Protein AF-A0A841T748-F1 (afdb_monomer)

Sequence (84 aa):
MSRKAGNALAHTMASGDAVMEKKKEKAFRLRFILVEDRGADIARNLARREIEKVLAKYGAVSDNLDEILSKHITGEMRNEQKEG

Foldseek 3Di:
DDDDDDDDDDDDDPPDPPPPPPPPPPDDDDDDDPPDLCVLVVVLVVVVVVVVVVCVVVVHDDPCSSVVSPVPRDSPPPPPPPPD

Solvent-accessible surface area (backbone atoms only — not comparable to full-atom values): 5934 Å² total; per-residue (Å²): 138,91,80,89,80,78,84,77,81,81,78,79,77,80,84,67,83,77,77,72,76,74,74,74,77,80,82,80,82,85,82,86,73,84,88,70,91,53,64,28,59,54,51,39,56,53,52,48,55,56,49,51,53,54,30,54,76,72,76,46,86,69,94,55,51,70,61,54,39,57,73,73,46,57,74,77,70,78,75,79,72,77,80,127

Radius of gyration: 37.02 Å; Cα contacts (8 Å, |Δi|>4): 22; chains: 1; bounding box: 95×69×55 Å

Secondary structure (DSSP, 8-state):
--------------------------------------HHHHHHHHHHHHHHHHHHHTT---TTHHHHHHHH--S---------

Structure (mmCIF, N/CA/C/O backbone):
data_AF-A0A841T748-F1
#
_entry.id   AF-A0A841T748-F1
#
loop_
_atom_site.group_PDB
_atom_site.id
_atom_site.type_symbol
_atom_site.label_atom_id
_atom_site.label_alt_id
_atom_site.label_comp_id
_atom_site.label_asym_id
_atom_site.label_entity_id
_atom_site.label_seq_id
_atom_site.pdbx_PDB_ins_code
_atom_site.Cartn_x
_atom_site.Cartn_y
_atom_site.Cartn_z
_atom_site.occupancy
_atom_site.B_iso_or_equiv
_atom_site.auth_seq_id
_atom_site.auth_comp_id
_atom_site.auth_asym_id
_atom_site.auth_atom_id
_atom_site.pdbx_PDB_model_num
ATOM 1 N N . MET A 1 1 ? 82.382 -57.347 -24.464 1.00 41.50 1 MET A N 1
ATOM 2 C CA . MET A 1 1 ? 82.041 -56.006 -23.943 1.00 41.50 1 MET A CA 1
ATOM 3 C C . MET A 1 1 ? 80.916 -55.434 -24.792 1.00 41.50 1 MET A C 1
ATOM 5 O O . MET A 1 1 ? 81.086 -55.300 -25.994 1.00 41.50 1 MET A O 1
ATOM 9 N N . SER A 1 2 ? 79.756 -55.206 -24.180 1.00 47.28 2 SER A N 1
ATOM 10 C CA . SER A 1 2 ? 78.527 -54.721 -24.821 1.00 47.28 2 SER A CA 1
ATOM 11 C C . SER A 1 2 ? 78.558 -53.198 -24.959 1.00 47.28 2 SER A C 1
ATOM 13 O O . SER A 1 2 ? 78.852 -52.517 -23.978 1.00 47.28 2 SER A O 1
ATOM 15 N N . ARG A 1 3 ? 78.235 -52.657 -26.139 1.00 49.25 3 ARG A N 1
ATOM 16 C CA . ARG A 1 3 ? 77.837 -51.250 -26.308 1.00 49.25 3 ARG A CA 1
ATOM 17 C C . ARG A 1 3 ? 76.685 -51.181 -27.309 1.00 49.25 3 ARG A C 1
ATOM 19 O O . ARG A 1 3 ? 76.897 -51.127 -28.514 1.00 49.25 3 ARG A O 1
ATOM 26 N N . LYS A 1 4 ? 75.455 -51.226 -26.791 1.00 53.69 4 LYS A N 1
ATOM 27 C CA . LYS A 1 4 ? 74.245 -50.819 -27.518 1.00 53.69 4 LYS A CA 1
ATOM 28 C C . LYS A 1 4 ? 74.277 -49.295 -27.655 1.00 53.69 4 LYS A C 1
ATOM 30 O O . LYS A 1 4 ? 74.157 -48.606 -26.648 1.00 53.69 4 LYS A O 1
ATOM 35 N N . ALA A 1 5 ? 74.421 -48.777 -28.871 1.00 54.91 5 ALA A N 1
ATOM 36 C CA . ALA A 1 5 ? 74.103 -47.385 -29.175 1.00 54.91 5 ALA A CA 1
ATOM 37 C C . ALA A 1 5 ? 72.655 -47.347 -29.684 1.00 54.91 5 ALA A C 1
ATOM 39 O O . ALA A 1 5 ? 72.360 -47.830 -30.774 1.00 54.91 5 ALA A O 1
ATOM 40 N N . GLY A 1 6 ? 71.735 -46.881 -28.838 1.00 46.81 6 GLY A N 1
ATOM 41 C CA . GLY A 1 6 ? 70.338 -46.681 -29.208 1.00 46.81 6 GLY A CA 1
ATOM 42 C C . GLY A 1 6 ? 70.211 -45.492 -30.157 1.00 46.81 6 GLY A C 1
ATOM 43 O O . GLY A 1 6 ? 70.719 -44.413 -29.867 1.00 46.81 6 GLY A O 1
ATOM 44 N N . ASN A 1 7 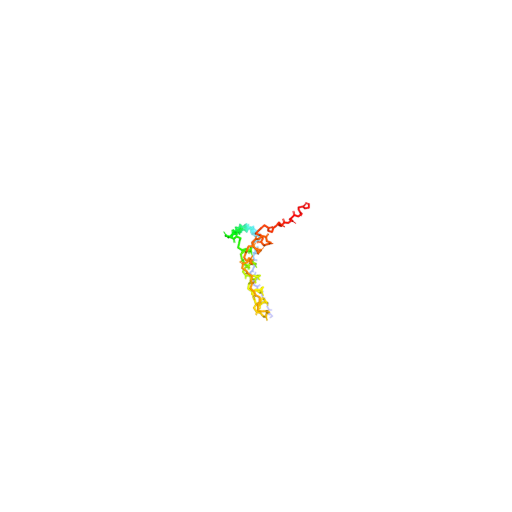? 69.536 -45.700 -31.285 1.00 52.78 7 ASN A N 1
ATOM 45 C CA . ASN A 1 7 ? 69.157 -44.636 -32.207 1.00 52.78 7 ASN A CA 1
ATOM 46 C C . ASN A 1 7 ? 68.078 -43.777 -31.529 1.00 52.78 7 ASN A C 1
ATOM 48 O O . ASN A 1 7 ? 66.946 -44.230 -31.356 1.00 52.78 7 ASN A O 1
ATOM 52 N N . ALA A 1 8 ? 68.423 -42.561 -31.110 1.00 50.00 8 ALA A N 1
ATOM 53 C CA . ALA A 1 8 ? 67.443 -41.594 -30.636 1.00 50.00 8 ALA A CA 1
ATOM 54 C C . ALA A 1 8 ? 66.720 -40.997 -31.854 1.00 50.00 8 ALA A C 1
ATOM 56 O O . ALA A 1 8 ? 67.327 -40.299 -32.664 1.00 50.00 8 ALA A O 1
ATOM 57 N N . LEU A 1 9 ? 65.426 -41.293 -31.998 1.00 52.31 9 LEU A N 1
ATOM 58 C CA . LEU A 1 9 ? 64.541 -40.599 -32.932 1.00 52.31 9 LEU A CA 1
ATOM 59 C C . LEU A 1 9 ? 64.444 -39.132 -32.495 1.00 52.31 9 LEU A C 1
ATOM 61 O O . LEU A 1 9 ? 63.798 -38.807 -31.499 1.00 52.31 9 LEU A O 1
ATOM 65 N N . ALA A 1 10 ? 65.128 -38.251 -33.222 1.00 51.53 10 ALA A N 1
ATOM 66 C CA 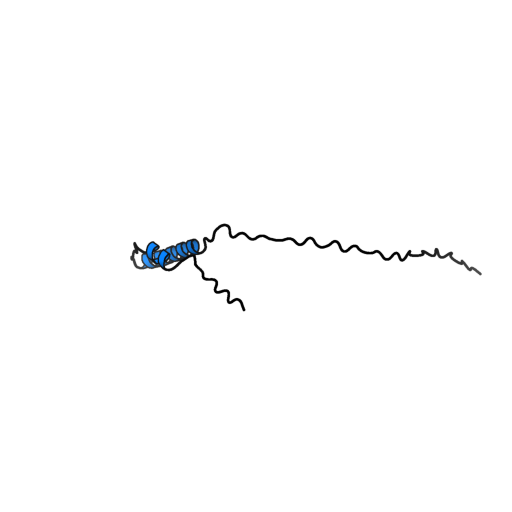. ALA A 1 10 ? 64.998 -36.814 -33.054 1.00 51.53 10 ALA A CA 1
ATOM 67 C C . ALA A 1 10 ? 63.610 -36.388 -33.550 1.00 51.53 10 ALA A C 1
ATOM 69 O O . ALA A 1 10 ? 63.379 -36.244 -34.749 1.00 51.53 10 ALA A O 1
ATOM 70 N N . HIS A 1 11 ? 62.671 -36.206 -32.625 1.00 47.16 11 HIS A N 1
ATOM 71 C CA . HIS A 1 11 ? 61.423 -35.519 -32.919 1.00 47.16 11 HIS A CA 1
ATOM 72 C C . HIS A 1 11 ? 61.715 -34.019 -32.993 1.00 47.16 11 HIS A C 1
ATOM 74 O O . HIS A 1 11 ? 61.846 -33.343 -31.974 1.00 47.16 11 HIS A O 1
ATOM 80 N N . THR A 1 12 ? 61.851 -33.494 -34.208 1.00 49.94 12 THR A N 1
ATOM 81 C CA . THR A 1 12 ? 61.805 -32.055 -34.454 1.00 49.94 12 THR A CA 1
ATOM 82 C C . THR A 1 12 ? 60.385 -31.572 -34.172 1.00 49.94 12 THR A C 1
ATOM 84 O O . THR A 1 12 ? 59.453 -31.851 -34.925 1.00 49.94 12 THR A O 1
ATOM 87 N N . MET A 1 13 ? 60.191 -30.861 -33.059 1.00 47.53 13 MET A N 1
ATOM 88 C CA . MET A 1 13 ? 58.962 -30.100 -32.856 1.00 47.53 13 MET A CA 1
ATOM 89 C C . MET A 1 13 ? 58.986 -28.933 -33.840 1.00 47.53 13 MET A C 1
ATOM 91 O O . MET A 1 13 ? 59.837 -28.053 -33.737 1.00 47.53 13 MET A O 1
ATOM 95 N N . ALA A 1 14 ? 58.085 -28.946 -34.822 1.00 54.19 14 ALA A N 1
ATOM 96 C CA . ALA A 1 14 ? 57.835 -27.773 -35.642 1.00 54.19 14 ALA A CA 1
ATOM 97 C C . ALA A 1 14 ? 57.314 -26.669 -34.713 1.00 54.19 14 ALA A C 1
ATOM 99 O O . ALA A 1 14 ? 56.167 -26.714 -34.271 1.00 54.19 14 ALA A O 1
ATOM 100 N N . SER A 1 15 ? 58.166 -25.696 -34.388 1.00 57.09 15 SER A N 1
ATOM 101 C CA . SER A 1 15 ? 57.765 -24.446 -33.750 1.00 57.09 15 SER A CA 1
ATOM 102 C C . SER A 1 15 ? 57.030 -23.597 -34.786 1.00 57.09 15 SER A C 1
ATOM 104 O O . SER A 1 15 ? 57.567 -22.637 -35.334 1.00 57.09 15 SER A O 1
ATOM 106 N N . GLY A 1 16 ? 55.819 -24.021 -35.135 1.00 48.62 16 GLY A N 1
ATOM 107 C CA . GLY A 1 16 ? 54.845 -23.124 -35.723 1.00 48.62 16 GLY A CA 1
ATOM 108 C C . GLY A 1 16 ? 54.283 -22.288 -34.587 1.00 48.62 16 GLY A C 1
ATOM 109 O O . GLY A 1 16 ? 53.686 -22.848 -33.667 1.00 48.62 16 GLY A O 1
ATOM 110 N N . ASP A 1 17 ? 54.489 -20.974 -34.635 1.00 48.12 17 ASP A N 1
ATOM 111 C CA . ASP A 1 17 ? 53.752 -20.046 -33.787 1.00 48.12 17 ASP A CA 1
ATOM 112 C C . ASP A 1 17 ? 52.265 -20.264 -34.065 1.00 48.12 17 ASP A C 1
ATOM 114 O O . ASP A 1 17 ? 51.722 -19.827 -35.082 1.00 48.12 17 ASP A O 1
ATOM 118 N N . ALA A 1 18 ? 51.601 -21.011 -33.185 1.00 50.75 18 ALA A N 1
ATOM 119 C CA . ALA A 1 18 ? 50.159 -21.108 -33.195 1.00 50.75 18 ALA A CA 1
ATOM 120 C C . ALA A 1 18 ? 49.639 -19.716 -32.836 1.00 50.75 18 ALA A C 1
ATOM 122 O O . ALA A 1 18 ? 49.523 -19.359 -31.662 1.00 50.75 18 ALA A O 1
ATOM 123 N N . VAL A 1 19 ? 49.350 -18.912 -33.861 1.00 53.84 19 VAL A N 1
ATOM 124 C CA . VAL A 1 19 ? 48.551 -17.703 -33.712 1.00 53.84 19 VAL A CA 1
ATOM 125 C C . VAL A 1 19 ? 47.178 -18.176 -33.260 1.00 53.84 19 VAL A C 1
ATOM 127 O O . VAL A 1 19 ? 46.315 -18.542 -34.054 1.00 53.84 19 VAL A O 1
ATOM 130 N N . MET A 1 20 ? 47.005 -18.240 -31.943 1.00 52.78 20 MET A N 1
ATOM 131 C CA . MET A 1 20 ? 45.712 -18.418 -31.313 1.00 52.78 20 MET A CA 1
ATOM 132 C C . MET A 1 20 ? 44.903 -17.183 -31.687 1.00 52.78 20 MET A C 1
ATOM 134 O O . MET A 1 20 ? 45.053 -16.126 -31.069 1.00 52.78 20 MET A 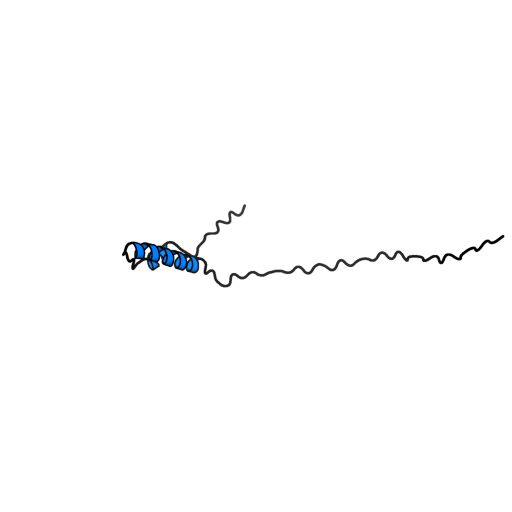O 1
ATOM 138 N N . GLU A 1 21 ? 44.071 -17.291 -32.724 1.00 54.03 21 GLU A N 1
ATOM 139 C CA . GLU A 1 21 ? 43.022 -16.312 -32.956 1.00 54.03 21 GLU A CA 1
ATOM 140 C C . GLU A 1 21 ? 42.205 -16.230 -31.668 1.00 54.03 21 GLU A C 1
ATOM 142 O O . GLU A 1 21 ? 41.440 -17.136 -31.323 1.00 54.03 21 GLU A O 1
ATOM 147 N N . LYS A 1 22 ? 42.411 -15.150 -30.906 1.00 57.56 22 LYS A N 1
ATOM 148 C CA . LYS A 1 22 ? 41.575 -14.819 -29.760 1.00 57.56 22 LYS A CA 1
ATOM 149 C C . LYS A 1 22 ? 40.160 -14.675 -30.301 1.00 57.56 22 LYS A C 1
ATOM 151 O O . LYS A 1 22 ? 39.820 -13.638 -30.874 1.00 57.56 22 LYS A O 1
ATOM 156 N N . LYS A 1 23 ? 39.338 -15.717 -30.145 1.00 61.75 23 LYS A N 1
ATOM 157 C CA . LYS A 1 23 ? 37.896 -15.635 -30.379 1.00 61.75 23 LYS A CA 1
ATOM 158 C C . LYS A 1 23 ? 37.408 -14.452 -29.555 1.00 61.75 23 LYS A C 1
ATOM 160 O O . LYS A 1 23 ? 37.447 -14.508 -28.330 1.00 61.75 23 LYS A O 1
ATOM 165 N N . LYS A 1 24 ? 37.028 -13.360 -30.227 1.00 66.38 24 LYS A N 1
ATOM 166 C CA . LYS A 1 24 ? 36.447 -12.188 -29.570 1.00 66.38 24 LYS A CA 1
ATOM 167 C C . LYS A 1 24 ? 35.271 -12.693 -28.740 1.00 66.38 24 LYS A C 1
ATOM 169 O O . LYS A 1 24 ? 34.332 -13.258 -29.305 1.00 66.38 24 LYS A O 1
ATOM 174 N N . GLU A 1 25 ? 35.358 -12.557 -27.420 1.00 68.19 25 GLU A N 1
ATOM 175 C CA . GLU A 1 25 ? 34.255 -12.902 -26.532 1.00 68.19 25 GLU A CA 1
ATOM 176 C C . GLU A 1 25 ? 33.023 -12.129 -27.000 1.00 68.19 25 GLU A C 1
ATOM 178 O O . GLU A 1 25 ? 33.055 -10.907 -27.169 1.00 68.19 25 GLU A O 1
ATOM 183 N N . LYS A 1 26 ? 31.944 -12.855 -27.306 1.00 71.44 26 LYS A N 1
ATOM 184 C CA . LYS A 1 26 ? 30.686 -12.226 -27.698 1.00 71.44 26 LYS A CA 1
ATOM 185 C C . LYS A 1 26 ? 30.183 -11.437 -26.494 1.00 71.44 26 LYS A C 1
ATOM 187 O O . LYS A 1 26 ? 29.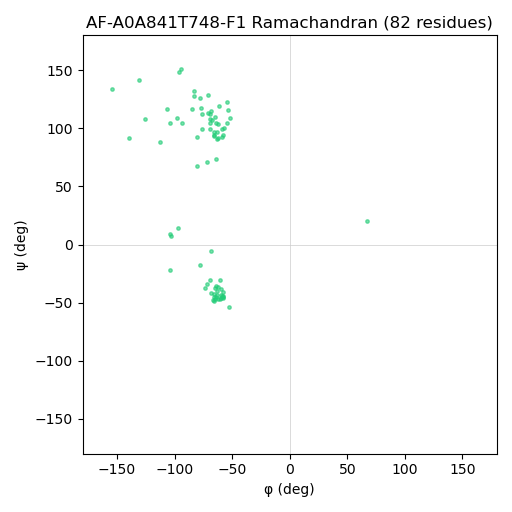774 -12.024 -25.499 1.00 71.44 26 LYS A O 1
ATOM 192 N N . ALA A 1 27 ? 30.217 -10.113 -26.589 1.00 72.25 27 ALA A N 1
ATOM 193 C CA . ALA A 1 27 ? 29.632 -9.250 -25.578 1.00 72.25 27 ALA A CA 1
ATOM 194 C C . ALA A 1 27 ? 28.105 -9.404 -25.615 1.00 72.25 27 ALA A C 1
ATOM 196 O O . ALA A 1 27 ? 27.455 -9.069 -26.608 1.00 72.25 27 ALA A O 1
ATOM 197 N N . PHE A 1 28 ? 27.530 -9.926 -24.536 1.00 72.81 28 PHE A N 1
ATOM 198 C CA . PHE A 1 28 ? 26.085 -9.980 -24.359 1.00 72.81 28 PHE A CA 1
ATOM 199 C C . PHE A 1 28 ? 25.604 -8.637 -23.806 1.00 72.81 28 PHE A C 1
ATOM 201 O O . PHE A 1 28 ? 26.116 -8.153 -22.799 1.00 72.81 28 PHE A O 1
ATOM 208 N N . ARG A 1 29 ? 24.605 -8.026 -24.451 1.00 73.19 29 ARG A N 1
ATOM 209 C CA . ARG A 1 29 ? 23.872 -6.888 -23.881 1.00 73.19 29 ARG A CA 1
ATOM 210 C C . ARG A 1 29 ? 22.584 -7.400 -23.258 1.00 73.19 29 ARG A C 1
ATOM 212 O O . ARG A 1 29 ? 21.660 -7.782 -23.974 1.00 73.19 29 ARG A O 1
ATOM 219 N N . LEU A 1 30 ? 22.532 -7.390 -21.932 1.00 78.00 30 LEU A N 1
ATOM 220 C CA . LEU A 1 30 ? 21.304 -7.636 -21.188 1.00 78.00 30 LEU A CA 1
ATOM 221 C C . LEU A 1 30 ? 20.455 -6.363 -21.214 1.00 78.00 30 LEU A C 1
ATOM 223 O O . LEU A 1 30 ? 20.934 -5.283 -20.874 1.00 78.00 30 LEU A O 1
ATOM 227 N N . ARG A 1 31 ? 19.201 -6.485 -21.655 1.00 71.75 31 ARG A N 1
ATOM 228 C CA . ARG A 1 31 ? 18.203 -5.414 -21.580 1.00 71.75 31 ARG A CA 1
ATOM 229 C C . ARG A 1 31 ? 17.247 -5.742 -20.446 1.00 71.75 31 ARG A C 1
ATOM 231 O O . ARG A 1 31 ? 16.409 -6.625 -20.592 1.00 71.75 31 ARG A O 1
ATOM 238 N N . PHE A 1 32 ? 17.401 -5.043 -19.330 1.00 72.00 32 PHE A N 1
A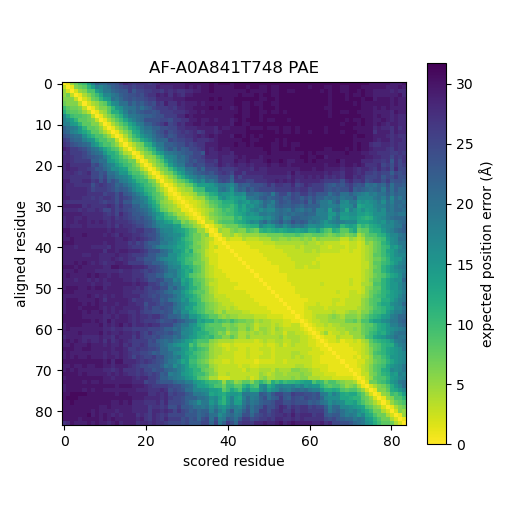TOM 239 C CA . PHE A 1 32 ? 16.442 -5.097 -18.237 1.00 72.00 32 PHE A CA 1
ATOM 240 C C . PHE A 1 32 ? 15.325 -4.107 -18.544 1.00 72.00 32 PHE A C 1
ATOM 242 O O . PHE A 1 32 ? 15.571 -2.911 -18.684 1.00 72.00 32 PHE A O 1
ATOM 249 N N . ILE A 1 33 ? 14.112 -4.624 -18.709 1.00 69.19 33 ILE A N 1
ATOM 250 C CA . ILE A 1 33 ? 12.904 -3.824 -18.876 1.00 69.19 33 ILE A CA 1
ATOM 251 C C . ILE A 1 33 ? 12.144 -3.954 -17.564 1.00 69.19 33 ILE A C 1
ATOM 253 O O . ILE A 1 33 ? 11.744 -5.058 -17.192 1.00 69.19 33 ILE A O 1
ATOM 257 N N . LEU A 1 34 ? 11.970 -2.841 -16.854 1.00 65.81 34 LEU A N 1
ATOM 258 C CA . LEU A 1 34 ? 11.020 -2.787 -15.753 1.00 65.81 34 LEU A CA 1
ATOM 259 C C . LEU A 1 34 ? 9.62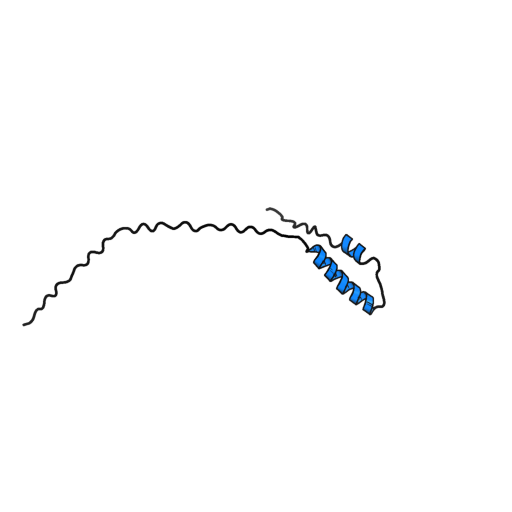7 -2.858 -16.382 1.00 65.81 34 LEU A C 1
ATOM 261 O O . LEU A 1 34 ? 9.199 -1.912 -17.036 1.00 65.81 34 LEU A O 1
ATOM 265 N N . VAL A 1 35 ? 8.986 -4.022 -16.275 1.00 68.00 35 VAL A N 1
ATOM 266 C CA . VAL A 1 35 ? 7.720 -4.295 -16.968 1.00 68.00 35 VAL A CA 1
ATOM 267 C C . VAL A 1 35 ? 6.629 -3.369 -16.441 1.00 68.00 35 VAL A C 1
ATOM 269 O O . VAL A 1 35 ? 5.941 -2.757 -17.247 1.00 68.00 35 VAL 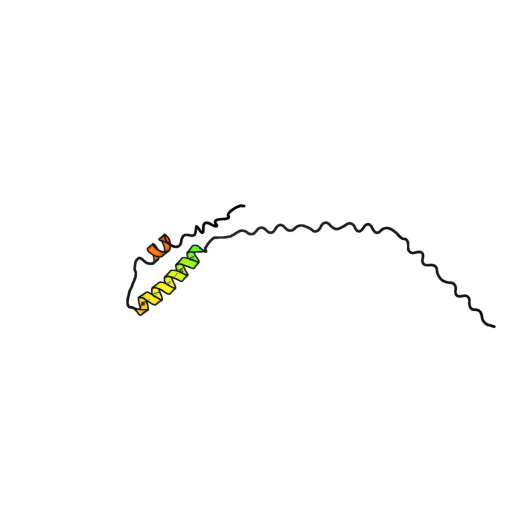A O 1
ATOM 272 N N . GLU A 1 36 ? 6.536 -3.202 -15.118 1.00 68.44 36 GLU A N 1
ATOM 273 C CA . GLU A 1 36 ? 5.678 -2.210 -14.465 1.00 68.44 36 GLU A CA 1
ATOM 274 C C . GLU A 1 36 ? 6.252 -1.845 -13.088 1.00 68.44 36 GLU A C 1
ATOM 276 O O . GLU A 1 36 ? 6.612 -2.731 -12.306 1.00 68.44 36 GLU A O 1
ATOM 281 N N . ASP A 1 37 ? 6.321 -0.549 -12.776 1.00 72.56 37 ASP A N 1
ATOM 282 C CA . ASP A 1 37 ? 6.661 -0.086 -11.432 1.00 72.56 37 ASP A CA 1
ATOM 283 C C . ASP A 1 37 ? 5.426 -0.159 -10.526 1.00 72.56 37 ASP A C 1
ATOM 285 O O . ASP A 1 37 ? 4.606 0.756 -10.465 1.00 72.56 37 ASP A O 1
ATOM 289 N N . ARG A 1 38 ? 5.280 -1.293 -9.836 1.00 78.50 38 ARG A N 1
ATOM 290 C CA . ARG A 1 38 ? 4.212 -1.523 -8.850 1.00 78.50 38 ARG A CA 1
ATOM 291 C C . ARG A 1 38 ? 4.674 -1.270 -7.412 1.00 78.50 38 ARG A C 1
ATOM 293 O O . ARG A 1 38 ? 3.999 -1.691 -6.472 1.00 78.50 38 ARG A O 1
ATOM 300 N N . GLY A 1 39 ? 5.825 -0.617 -7.210 1.00 82.31 39 GLY A N 1
ATOM 301 C CA . GLY A 1 39 ? 6.406 -0.414 -5.880 1.00 82.31 39 GLY A CA 1
ATOM 302 C C . GLY A 1 39 ? 5.464 0.332 -4.932 1.00 82.31 39 GLY A C 1
ATOM 303 O O . GLY A 1 39 ? 5.250 -0.095 -3.795 1.00 82.31 39 GLY A O 1
ATOM 304 N N . ALA A 1 40 ? 4.823 1.392 -5.426 1.00 83.62 40 ALA A N 1
ATOM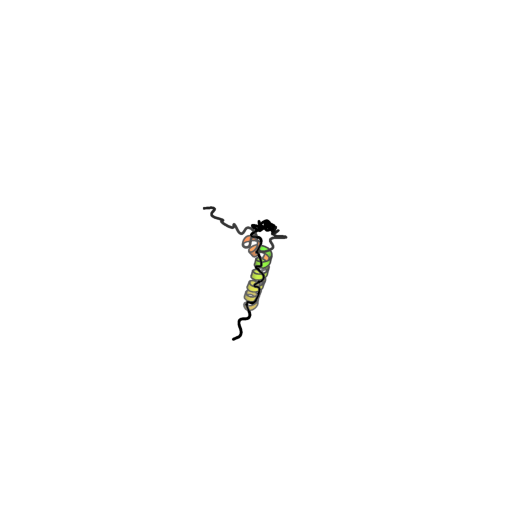 305 C CA . ALA A 1 40 ? 3.850 2.156 -4.649 1.00 83.62 40 ALA A CA 1
ATOM 306 C C . ALA A 1 40 ? 2.599 1.350 -4.286 1.00 83.62 40 ALA A C 1
ATOM 308 O O . ALA A 1 40 ? 2.093 1.481 -3.175 1.00 83.62 40 ALA A O 1
ATOM 309 N N . ASP A 1 41 ? 2.110 0.488 -5.175 1.00 85.12 41 ASP A N 1
ATOM 310 C CA . ASP A 1 41 ? 0.938 -0.351 -4.895 1.00 85.12 41 ASP A CA 1
ATOM 311 C C . ASP A 1 41 ? 1.234 -1.364 -3.792 1.00 85.12 41 ASP A C 1
ATOM 313 O O . ASP A 1 41 ? 0.435 -1.555 -2.875 1.00 85.12 41 ASP A O 1
ATOM 317 N N . ILE A 1 42 ? 2.419 -1.974 -3.842 1.00 86.75 42 ILE A N 1
ATOM 318 C CA . ILE A 1 42 ? 2.884 -2.907 -2.812 1.00 86.75 42 ILE A CA 1
ATOM 319 C C . ILE A 1 42 ? 3.003 -2.187 -1.464 1.00 86.75 42 ILE A C 1
ATOM 321 O O . ILE A 1 42 ? 2.499 -2.685 -0.454 1.00 86.75 42 ILE A O 1
ATOM 325 N N . ALA A 1 43 ? 3.619 -1.002 -1.445 1.00 88.19 43 ALA A N 1
ATOM 326 C CA . ALA A 1 43 ? 3.774 -0.205 -0.233 1.00 88.19 43 ALA A CA 1
ATOM 327 C C . ALA A 1 43 ? 2.420 0.234 0.354 1.00 88.19 43 ALA A C 1
ATOM 329 O O . ALA A 1 43 ? 2.206 0.094 1.561 1.00 88.19 43 ALA A O 1
ATOM 330 N N . ARG A 1 44 ? 1.475 0.687 -0.484 1.00 90.69 44 ARG A N 1
ATOM 331 C CA . ARG A 1 44 ? 0.113 1.055 -0.058 1.00 90.69 44 ARG A CA 1
ATOM 332 C C . ARG A 1 44 ? -0.631 -0.124 0.557 1.00 90.69 44 ARG A C 1
ATOM 334 O O . ARG A 1 44 ? -1.180 0.011 1.648 1.00 90.69 44 ARG A O 1
ATOM 341 N N . ASN A 1 45 ? -0.594 -1.287 -0.089 1.00 91.31 45 ASN A N 1
ATOM 342 C CA . ASN A 1 45 ? -1.262 -2.488 0.413 1.00 91.31 45 ASN A CA 1
ATOM 343 C C . ASN A 1 45 ? -0.693 -2.952 1.761 1.00 91.31 45 ASN A C 1
ATOM 345 O O . ASN A 1 45 ? -1.448 -3.345 2.653 1.00 91.31 45 ASN A O 1
ATOM 349 N N . LEU A 1 46 ? 0.632 -2.885 1.931 1.00 93.25 46 LEU A N 1
ATOM 350 C CA . LEU A 1 46 ? 1.277 -3.235 3.195 1.00 93.25 46 LEU A CA 1
ATOM 351 C C . LEU A 1 46 ? 0.883 -2.262 4.312 1.00 93.25 46 LEU A C 1
ATOM 353 O O . LEU A 1 46 ? 0.470 -2.697 5.387 1.00 93.25 46 LEU A O 1
ATOM 357 N N . ALA A 1 47 ? 0.975 -0.957 4.045 1.00 92.06 47 ALA A N 1
ATOM 358 C CA . ALA A 1 47 ? 0.629 0.080 5.009 1.00 92.06 47 ALA A CA 1
ATOM 359 C C . ALA A 1 47 ? -0.838 -0.026 5.444 1.00 92.06 47 ALA A C 1
ATOM 361 O O . ALA A 1 47 ? -1.122 -0.024 6.641 1.00 92.06 47 ALA A O 1
ATOM 362 N N . ARG A 1 48 ? -1.756 -0.209 4.487 1.00 94.62 48 ARG A N 1
ATOM 363 C CA . ARG A 1 48 ? -3.181 -0.420 4.754 1.00 94.62 48 ARG A CA 1
ATOM 364 C C . ARG A 1 48 ? -3.402 -1.562 5.737 1.00 94.62 48 ARG A C 1
ATOM 366 O O . ARG A 1 48 ? -4.019 -1.361 6.778 1.00 94.62 48 ARG A O 1
ATOM 373 N N . ARG A 1 49 ? -2.843 -2.738 5.439 1.00 94.19 49 ARG A N 1
ATOM 374 C CA . ARG A 1 49 ? -3.025 -3.943 6.255 1.00 94.19 49 ARG A CA 1
ATOM 375 C C . ARG A 1 49 ? -2.560 -3.746 7.697 1.00 94.19 49 ARG A C 1
ATOM 377 O O . ARG A 1 49 ? -3.236 -4.192 8.621 1.00 94.19 49 ARG A O 1
ATOM 384 N N . GLU A 1 50 ? -1.394 -3.140 7.905 1.00 94.25 50 GLU A N 1
ATOM 385 C CA . GLU A 1 50 ? -0.861 -2.957 9.259 1.00 94.25 50 GLU A CA 1
ATOM 386 C C . GLU A 1 50 ? -1.613 -1.870 10.035 1.00 94.25 50 GLU A C 1
ATOM 388 O O . GLU A 1 50 ? -1.893 -2.052 11.220 1.00 94.25 50 GLU A O 1
ATOM 393 N N . ILE A 1 51 ? -2.018 -0.782 9.374 1.00 93.25 51 ILE A N 1
ATOM 394 C CA . ILE A 1 51 ? -2.819 0.274 10.006 1.00 93.25 51 ILE A CA 1
ATOM 395 C C . ILE A 1 51 ? -4.200 -0.263 10.399 1.00 93.25 51 ILE A C 1
ATOM 397 O O . ILE A 1 51 ? -4.623 -0.065 11.537 1.00 93.25 51 ILE A O 1
ATOM 401 N N . GLU A 1 52 ? -4.873 -1.008 9.519 1.00 94.50 52 GLU A N 1
ATOM 402 C CA . GLU A 1 52 ? -6.169 -1.634 9.816 1.00 94.50 52 GLU A CA 1
ATOM 403 C C . GLU A 1 52 ? -6.089 -2.578 11.024 1.00 94.50 52 GLU A C 1
ATOM 405 O O . GLU A 1 52 ? -6.967 -2.543 11.885 1.00 94.50 52 GLU A O 1
ATOM 410 N N . LYS A 1 53 ? -5.018 -3.376 11.158 1.00 94.62 53 LYS A N 1
ATOM 411 C CA . LYS A 1 53 ? -4.813 -4.231 12.344 1.00 94.62 53 LYS A CA 1
ATOM 412 C C . LYS A 1 53 ? -4.734 -3.423 13.636 1.00 94.62 53 LYS A C 1
ATOM 414 O O . LYS A 1 53 ? -5.295 -3.832 14.653 1.00 94.62 53 LYS A O 1
ATOM 419 N N . VAL A 1 54 ? -4.008 -2.305 13.615 1.00 95.25 54 VAL A N 1
ATOM 420 C CA . VAL A 1 54 ? -3.878 -1.433 14.787 1.00 95.25 54 VAL A CA 1
ATOM 421 C C . VAL A 1 54 ? -5.224 -0.794 15.107 1.00 95.25 54 VAL A C 1
ATOM 423 O O . VAL A 1 54 ? -5.661 -0.868 16.251 1.00 95.25 54 VAL A O 1
ATOM 426 N N . LEU A 1 55 ? -5.917 -0.238 14.113 1.00 93.12 55 LEU A N 1
ATOM 427 C CA . LEU A 1 55 ? -7.236 0.368 14.294 1.00 93.12 55 LEU A CA 1
ATOM 428 C C . LEU A 1 55 ? -8.243 -0.634 14.877 1.00 93.12 55 LEU A C 1
ATOM 430 O O . LEU A 1 55 ? -8.888 -0.337 15.884 1.00 93.12 55 LEU A O 1
ATOM 434 N N . ALA A 1 56 ? -8.281 -1.858 14.344 1.00 92.88 56 ALA A N 1
ATOM 435 C CA . ALA A 1 56 ? -9.141 -2.930 14.837 1.00 92.88 56 ALA A CA 1
ATOM 436 C C . ALA A 1 56 ? -8.861 -3.286 16.307 1.00 92.88 56 ALA A C 1
ATOM 438 O O . ALA A 1 56 ? -9.797 -3.504 17.076 1.00 92.88 56 ALA A O 1
ATOM 439 N N . LYS A 1 57 ? -7.589 -3.286 16.734 1.00 95.44 57 LYS A N 1
ATOM 440 C CA . LYS A 1 57 ? -7.205 -3.542 18.134 1.00 95.44 57 LYS A CA 1
ATOM 441 C C . LYS A 1 57 ? -7.806 -2.521 19.107 1.00 95.44 57 LYS A C 1
ATOM 443 O O . LYS A 1 57 ? -8.061 -2.865 20.258 1.00 95.44 57 LYS A O 1
ATOM 448 N N . TYR A 1 58 ? -8.024 -1.288 18.656 1.00 95.06 58 TYR A N 1
ATOM 449 C CA . TYR A 1 58 ? -8.581 -0.201 19.464 1.00 95.06 58 TYR A CA 1
ATOM 450 C C . TYR A 1 58 ? -10.062 0.085 19.165 1.00 95.06 58 TYR A C 1
ATOM 452 O O . TYR A 1 58 ? -10.604 1.053 19.692 1.00 95.06 58 TYR A O 1
ATOM 460 N N . GLY A 1 59 ? -10.726 -0.738 18.343 1.00 92.06 59 GLY A N 1
ATOM 461 C CA . GLY A 1 59 ? -12.127 -0.531 17.954 1.00 92.06 59 GLY A CA 1
ATOM 462 C C . GLY A 1 59 ? -12.355 0.703 17.074 1.00 92.06 59 GLY A C 1
ATOM 463 O O . GLY A 1 59 ? -13.472 1.210 17.011 1.00 92.06 59 GLY A O 1
ATOM 464 N N . ALA A 1 60 ? -11.307 1.202 16.418 1.00 90.81 60 ALA A N 1
ATOM 465 C CA . ALA A 1 60 ? -11.375 2.328 15.498 1.00 90.81 60 ALA A CA 1
ATOM 466 C C . ALA A 1 60 ? -11.533 1.840 14.050 1.00 90.81 60 ALA A C 1
ATOM 468 O O . ALA A 1 60 ? -11.053 0.767 13.685 1.00 90.81 60 ALA A O 1
ATOM 469 N N . VAL A 1 61 ? -12.178 2.657 13.216 1.00 88.25 61 VAL A N 1
ATOM 470 C CA . VAL A 1 61 ? -12.319 2.439 11.769 1.00 88.25 61 VAL A CA 1
ATOM 471 C C . VAL A 1 61 ? -11.938 3.736 11.057 1.00 88.25 61 VAL A C 1
ATOM 473 O O . VAL A 1 61 ? -12.213 4.823 11.563 1.00 88.25 61 VAL A O 1
ATOM 476 N N . SER A 1 62 ? -11.257 3.627 9.916 1.00 87.94 62 SER A N 1
ATOM 477 C CA . SER A 1 62 ? -10.859 4.768 9.087 1.00 87.94 62 SER A CA 1
ATOM 478 C C . SER A 1 62 ? -11.367 4.560 7.666 1.00 87.94 62 SER A C 1
ATOM 480 O O . SER A 1 62 ? -10.840 3.732 6.926 1.00 87.94 62 SER A O 1
ATOM 482 N N . ASP A 1 63 ? -12.378 5.341 7.288 1.00 91.06 63 ASP A N 1
ATOM 483 C CA . ASP A 1 63 ? -13.003 5.271 5.960 1.00 91.06 63 ASP A CA 1
ATOM 484 C C . ASP A 1 63 ? -12.160 5.961 4.875 1.00 91.06 63 ASP A C 1
ATOM 486 O O . ASP A 1 63 ? -12.336 5.725 3.683 1.00 91.06 63 ASP A O 1
ATOM 490 N N . ASN A 1 64 ? -11.217 6.814 5.284 1.00 92.31 64 ASN A N 1
ATOM 491 C CA . ASN A 1 64 ? -10.360 7.608 4.403 1.00 92.31 64 ASN A CA 1
ATOM 492 C C . ASN A 1 64 ? -8.927 7.064 4.280 1.00 92.31 64 ASN A C 1
ATOM 494 O O . ASN A 1 64 ? -8.064 7.736 3.711 1.00 92.31 64 ASN A O 1
ATOM 498 N N . LEU A 1 65 ? -8.655 5.864 4.803 1.00 90.44 65 LEU A N 1
ATOM 499 C CA . LEU A 1 65 ? -7.305 5.304 4.844 1.00 90.44 65 LEU A CA 1
ATOM 500 C C . LEU A 1 65 ? -6.687 5.169 3.444 1.00 90.44 65 LEU A C 1
ATOM 502 O O . LEU A 1 65 ? -5.549 5.586 3.238 1.00 90.44 65 LEU A O 1
ATOM 506 N N . ASP A 1 66 ? -7.444 4.672 2.463 1.00 88.38 66 ASP A N 1
ATOM 507 C CA . ASP A 1 66 ? -6.973 4.545 1.075 1.00 88.38 66 ASP A CA 1
ATOM 508 C C . ASP A 1 66 ? -6.638 5.911 0.446 1.00 88.38 66 ASP A C 1
ATOM 510 O O . ASP A 1 66 ? -5.651 6.054 -0.286 1.00 88.38 66 ASP A O 1
ATOM 514 N N . GLU A 1 67 ? -7.413 6.948 0.770 1.00 89.50 67 GLU A N 1
ATOM 515 C CA . GLU A 1 67 ? -7.174 8.303 0.270 1.00 89.50 67 GLU A CA 1
ATOM 516 C C . GLU A 1 67 ? -5.892 8.895 0.876 1.00 89.50 67 GLU A C 1
ATOM 518 O O . GLU A 1 67 ? -5.078 9.485 0.167 1.00 89.50 67 GLU A O 1
ATOM 523 N N . ILE A 1 68 ? -5.657 8.682 2.172 1.00 89.44 68 ILE A N 1
ATOM 524 C CA . ILE A 1 68 ? -4.435 9.124 2.858 1.00 89.44 68 ILE A CA 1
ATOM 525 C C . ILE A 1 68 ? -3.213 8.389 2.296 1.00 89.44 68 ILE A C 1
ATOM 527 O O . ILE A 1 68 ? -2.204 9.015 1.966 1.00 89.44 68 ILE A O 1
ATOM 531 N N . LEU A 1 69 ? -3.300 7.067 2.137 1.00 90.00 69 LEU A N 1
ATOM 532 C CA . LEU A 1 69 ? -2.194 6.264 1.619 1.00 90.00 69 LEU A CA 1
ATOM 533 C C . LEU A 1 69 ? -1.848 6.628 0.175 1.00 90.00 69 LEU A C 1
ATOM 535 O O . LEU A 1 69 ? -0.671 6.656 -0.173 1.00 90.00 69 LEU A O 1
ATOM 539 N N . SER A 1 70 ? -2.839 6.965 -0.653 1.00 87.50 70 SER A N 1
ATOM 540 C CA . SER A 1 70 ? -2.581 7.429 -2.022 1.00 87.50 70 SER A CA 1
ATOM 541 C C . SER A 1 70 ? -1.918 8.810 -2.087 1.00 87.50 70 SER A C 1
ATOM 543 O O . SER A 1 70 ? -1.112 9.042 -2.984 1.00 87.50 70 SER A O 1
ATOM 545 N N . LYS A 1 71 ? -2.183 9.702 -1.122 1.00 87.81 71 LYS A N 1
ATOM 546 C CA . LYS A 1 71 ? -1.523 11.019 -1.028 1.00 87.81 71 LYS A CA 1
ATOM 547 C C . LYS A 1 71 ? -0.061 10.934 -0.591 1.00 87.81 71 LYS A C 1
ATOM 549 O O . LYS A 1 71 ? 0.739 11.763 -1.012 1.00 87.81 71 LYS A O 1
ATOM 554 N N . HIS A 1 72 ? 0.280 9.975 0.270 1.00 84.56 72 HIS A N 1
ATOM 555 C CA . HIS A 1 72 ? 1.601 9.912 0.907 1.00 84.56 72 HIS A CA 1
ATOM 556 C C . HIS A 1 72 ? 2.544 8.858 0.324 1.00 84.56 72 HIS A C 1
ATOM 558 O O . HIS A 1 72 ? 3.755 8.983 0.484 1.00 84.56 72 HIS A O 1
ATOM 564 N N . ILE A 1 73 ? 2.018 7.831 -0.344 1.00 84.50 73 ILE A N 1
ATOM 565 C CA . ILE A 1 73 ? 2.815 6.787 -0.988 1.00 84.50 73 ILE A CA 1
ATOM 566 C C . ILE A 1 73 ? 2.615 6.922 -2.496 1.00 84.50 73 ILE A C 1
ATOM 568 O O . ILE A 1 73 ? 1.717 6.315 -3.082 1.00 84.50 73 ILE A O 1
ATOM 572 N N . THR A 1 74 ? 3.448 7.753 -3.118 1.00 74.19 74 THR A N 1
ATOM 573 C CA . THR A 1 74 ? 3.476 7.941 -4.570 1.00 74.19 74 THR A CA 1
ATOM 574 C C . THR A 1 74 ? 4.559 7.058 -5.195 1.00 74.19 74 THR A C 1
ATOM 576 O O . THR A 1 74 ? 5.584 6.771 -4.579 1.00 74.19 74 THR A O 1
ATOM 579 N N . GLY A 1 75 ? 4.335 6.602 -6.434 1.00 63.12 75 GLY A N 1
ATOM 580 C CA . GLY A 1 75 ? 5.328 5.843 -7.219 1.00 63.12 75 GLY A CA 1
ATOM 581 C C . GLY A 1 75 ? 6.534 6.673 -7.651 1.00 63.12 75 GLY A C 1
ATOM 582 O O . GLY A 1 75 ? 7.500 6.142 -8.180 1.00 63.12 75 GLY A O 1
ATOM 583 N N . GLU A 1 76 ? 6.507 7.976 -7.386 1.00 60.56 76 GLU A N 1
ATOM 584 C CA . GLU A 1 76 ? 7.623 8.878 -7.621 1.00 60.56 76 GLU A CA 1
ATOM 585 C C . GLU A 1 76 ? 8.642 8.759 -6.482 1.00 60.56 76 GLU A C 1
ATOM 587 O O . GLU A 1 76 ? 8.868 9.695 -5.714 1.00 60.56 76 GLU A O 1
ATOM 592 N N . MET A 1 77 ? 9.309 7.609 -6.372 1.00 55.69 77 MET A N 1
ATOM 593 C CA . MET A 1 77 ? 10.624 7.617 -5.743 1.00 55.69 77 MET A CA 1
ATOM 594 C C . MET A 1 77 ? 11.531 8.431 -6.665 1.00 55.69 77 MET A C 1
ATOM 596 O O . MET A 1 77 ? 12.032 7.928 -7.671 1.00 55.69 77 MET A O 1
ATOM 600 N N . ARG A 1 78 ? 11.714 9.721 -6.351 1.00 53.19 78 ARG A N 1
ATOM 601 C CA . ARG A 1 78 ? 12.832 10.501 -6.883 1.00 53.19 78 ARG A CA 1
ATOM 602 C C . ARG A 1 78 ? 14.095 9.786 -6.432 1.00 53.19 78 ARG A C 1
ATOM 604 O O . ARG A 1 78 ? 14.592 10.011 -5.333 1.00 53.19 78 ARG A O 1
ATOM 611 N N . ASN A 1 79 ? 14.597 8.899 -7.281 1.00 56.16 79 ASN A N 1
ATOM 612 C CA . ASN A 1 79 ? 15.979 8.483 -7.220 1.00 56.16 79 ASN A CA 1
ATOM 613 C C . ASN A 1 79 ? 16.775 9.755 -7.494 1.00 56.16 79 ASN A C 1
ATOM 615 O O . ASN A 1 79 ? 16.996 10.121 -8.645 1.00 56.16 79 ASN A O 1
ATOM 619 N N . GLU A 1 80 ? 17.131 10.479 -6.436 1.00 55.84 80 GLU A N 1
ATOM 620 C CA . GLU A 1 80 ? 18.149 11.516 -6.485 1.00 55.84 80 GLU A CA 1
ATOM 621 C C . GLU A 1 80 ? 19.478 10.825 -6.815 1.00 55.84 80 GLU A C 1
ATOM 623 O O . GLU A 1 80 ? 20.341 10.623 -5.963 1.00 55.84 80 GLU A O 1
ATOM 628 N N . GLN A 1 81 ? 19.644 10.409 -8.073 1.00 52.91 81 GLN A N 1
ATOM 629 C CA . GLN A 1 81 ? 20.960 10.198 -8.640 1.00 52.91 81 GLN A CA 1
ATOM 630 C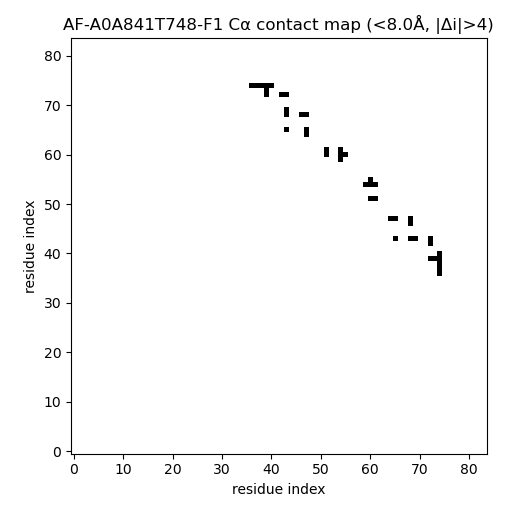 C . GLN A 1 81 ? 21.600 11.580 -8.694 1.00 52.91 81 GLN A C 1
ATOM 632 O O . GLN A 1 81 ? 21.403 12.347 -9.632 1.00 52.91 81 GLN A O 1
ATOM 637 N N . LYS A 1 82 ? 22.349 11.916 -7.641 1.00 50.91 82 LYS A N 1
ATOM 638 C CA . LYS A 1 82 ? 23.460 12.852 -7.768 1.00 50.91 82 LYS A CA 1
ATOM 639 C C . LYS A 1 82 ? 24.406 12.250 -8.803 1.00 50.91 82 LYS A C 1
ATOM 641 O O . LYS A 1 82 ? 25.212 11.384 -8.471 1.00 50.91 82 LYS A O 1
ATOM 646 N N . GLU A 1 83 ? 24.248 12.655 -10.057 1.00 48.34 83 GLU A N 1
ATOM 647 C CA . GLU A 1 83 ? 25.329 12.557 -11.028 1.00 48.34 83 GLU A CA 1
ATOM 648 C C . GLU A 1 83 ? 26.469 13.434 -10.494 1.00 48.34 83 GLU A C 1
ATOM 650 O O . GLU A 1 83 ? 26.268 14.610 -10.177 1.00 48.34 83 GLU A O 1
ATOM 655 N N . GLY A 1 84 ? 27.610 12.791 -10.244 1.00 41.91 84 GLY A N 1
ATOM 656 C CA . GLY A 1 84 ? 28.862 13.431 -9.843 1.00 41.91 84 GLY A CA 1
ATOM 657 C C . GLY A 1 84 ? 29.704 13.837 -11.038 1.00 41.91 84 GLY A C 1
ATOM 658 O O . GLY A 1 84 ? 29.420 13.353 -12.157 1.00 41.91 84 GLY A O 1
#

Organism: NCBI:txid2163172

pLDDT: mean 71.78, std 17.69, range [41.5, 95.44]

Mean predicted aligned error: 18.05 Å